Protein AF-A0A1F8R699-F1 (afdb_monomer_lite)

Sequence (94 aa):
MNNEELARLMTEISEGLTQLPDDPKKPLNKEQRKQKYLLQAKGQALQRIKDAREKGSQNQEIRASMDYSLLVEYGDKHPLLMNFMKSQMTWFGL

Structure (mmCIF, N/CA/C/O backbone):
data_AF-A0A1F8R699-F1
#
_entry.id   AF-A0A1F8R699-F1
#
loop_
_atom_site.group_PDB
_atom_site.id
_atom_site.type_symbol
_atom_site.label_atom_id
_atom_site.label_alt_id
_atom_site.label_comp_id
_atom_site.label_asym_id
_atom_site.label_entity_id
_atom_site.label_seq_id
_atom_site.pdbx_PDB_ins_code
_atom_site.Cartn_x
_atom_site.Cartn_y
_atom_site.Cartn_z
_atom_site.occupancy
_atom_site.B_iso_or_equiv
_atom_site.auth_seq_id
_atom_site.auth_comp_id
_atom_site.auth_asym_id
_atom_site.auth_atom_id
_atom_site.pdbx_PDB_model_num
ATOM 1 N N . MET A 1 1 ? -1.922 5.025 13.220 1.00 78.38 1 MET A N 1
ATOM 2 C CA . MET A 1 1 ? -2.280 5.826 12.037 1.00 78.38 1 MET A CA 1
ATOM 3 C C . MET A 1 1 ? -3.641 6.464 12.254 1.00 78.38 1 MET A C 1
ATOM 5 O O . MET A 1 1 ? -4.592 5.735 12.524 1.00 78.38 1 MET A O 1
ATOM 9 N N . ASN A 1 2 ? -3.750 7.790 12.187 1.00 87.50 2 ASN A N 1
ATOM 10 C CA . ASN A 1 2 ? -5.039 8.492 12.312 1.00 87.50 2 ASN A CA 1
ATOM 11 C C . ASN A 1 2 ? -5.711 8.695 10.926 1.00 87.50 2 ASN A C 1
ATOM 13 O O . ASN A 1 2 ? -5.170 8.263 9.910 1.00 87.50 2 ASN A O 1
ATOM 17 N N . ASN A 1 3 ? -6.924 9.262 10.868 1.00 87.19 3 ASN A N 1
ATOM 18 C CA . ASN A 1 3 ? -7.659 9.445 9.600 1.00 87.19 3 ASN A CA 1
ATOM 19 C C . ASN A 1 3 ? -6.994 10.463 8.659 1.00 87.19 3 ASN A C 1
ATOM 21 O O . ASN A 1 3 ? -6.993 10.264 7.448 1.00 87.19 3 ASN A O 1
ATOM 25 N N . GLU A 1 4 ? -6.434 11.537 9.210 1.00 89.88 4 GLU A N 1
ATOM 26 C CA . GLU A 1 4 ? -5.772 12.592 8.435 1.00 89.88 4 GLU A CA 1
ATOM 27 C C . GLU A 1 4 ? -4.483 12.075 7.790 1.00 89.88 4 GLU A C 1
ATOM 29 O O . GLU A 1 4 ? -4.232 12.296 6.609 1.00 89.88 4 GLU A O 1
ATOM 34 N N . GLU A 1 5 ? -3.701 11.316 8.554 1.00 88.94 5 GLU A N 1
ATOM 35 C CA . GLU A 1 5 ? -2.489 10.638 8.113 1.00 88.94 5 GLU A CA 1
ATOM 36 C C . GLU A 1 5 ? -2.810 9.595 7.042 1.00 88.94 5 GLU A C 1
ATOM 38 O O . GLU A 1 5 ? -2.157 9.571 6.005 1.00 88.94 5 GLU A O 1
ATOM 43 N N . LEU A 1 6 ? -3.858 8.788 7.233 1.00 90.88 6 LEU A N 1
ATOM 44 C CA . LEU A 1 6 ? -4.313 7.825 6.230 1.00 90.88 6 LEU A CA 1
ATOM 45 C C . LEU A 1 6 ? -4.681 8.516 4.907 1.00 90.88 6 LEU A C 1
ATOM 47 O O . LEU A 1 6 ? -4.211 8.102 3.849 1.00 90.88 6 LEU A O 1
ATOM 51 N N . ALA A 1 7 ? -5.479 9.586 4.965 1.00 91.38 7 ALA A N 1
ATOM 52 C CA . ALA A 1 7 ? -5.872 10.347 3.781 1.0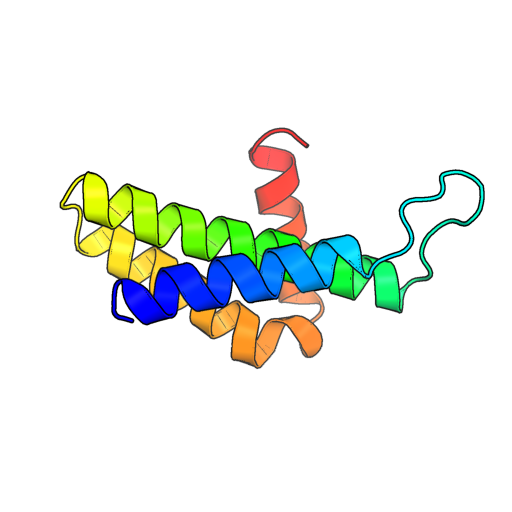0 91.38 7 ALA A CA 1
ATOM 53 C C . ALA A 1 7 ? -4.658 10.974 3.083 1.00 91.38 7 ALA A C 1
ATOM 55 O O . ALA A 1 7 ? -4.517 10.864 1.866 1.00 91.38 7 ALA A O 1
ATOM 56 N N . ARG A 1 8 ? -3.742 11.566 3.856 1.00 94.25 8 ARG A N 1
ATOM 57 C CA . ARG A 1 8 ? -2.499 12.140 3.338 1.00 94.25 8 ARG A CA 1
ATOM 58 C C . ARG A 1 8 ? -1.642 11.092 2.630 1.00 94.25 8 ARG A C 1
ATOM 60 O O . ARG A 1 8 ? -1.218 11.326 1.505 1.00 94.25 8 ARG A O 1
ATOM 67 N N . LEU A 1 9 ? -1.423 9.934 3.251 1.00 92.44 9 LEU A N 1
ATOM 68 C CA . LEU A 1 9 ? -0.621 8.857 2.670 1.00 92.44 9 LEU A CA 1
ATOM 69 C C . LEU A 1 9 ? -1.254 8.299 1.386 1.00 92.44 9 LEU A C 1
ATOM 71 O O . LEU A 1 9 ? -0.547 7.993 0.428 1.00 92.44 9 LEU A O 1
ATOM 75 N N . MET A 1 10 ? -2.586 8.197 1.326 1.00 92.12 10 MET A N 1
ATOM 76 C CA . MET A 1 10 ? -3.292 7.800 0.102 1.00 92.12 10 MET A CA 1
ATOM 77 C C . MET A 1 10 ? -3.110 8.824 -1.028 1.00 92.12 10 MET A C 1
ATOM 79 O O . MET A 1 10 ? -2.907 8.429 -2.180 1.00 92.12 10 MET A O 1
ATOM 83 N N . THR A 1 11 ? -3.136 10.122 -0.710 1.00 93.75 11 THR A N 1
ATOM 84 C CA . THR A 1 11 ? -2.841 11.195 -1.671 1.00 93.75 11 THR A CA 1
ATOM 85 C C . THR A 1 11 ? -1.396 11.121 -2.157 1.00 93.75 11 THR A C 1
ATOM 87 O O . THR A 1 11 ? -1.175 11.082 -3.363 1.00 93.75 11 THR A O 1
ATOM 90 N N . GLU A 1 12 ? -0.421 10.995 -1.251 1.00 92.81 12 GLU A N 1
ATOM 91 C CA . GLU A 1 12 ? 1.006 10.883 -1.598 1.00 92.81 12 GLU A CA 1
ATOM 92 C C . GLU A 1 12 ? 1.279 9.683 -2.524 1.00 92.81 12 GLU A C 1
ATOM 94 O O . GLU A 1 12 ? 2.026 9.788 -3.497 1.00 92.81 12 GLU A O 1
ATOM 99 N N . ILE A 1 13 ? 0.635 8.538 -2.274 1.00 91.62 13 ILE A N 1
ATOM 100 C CA . ILE A 1 13 ? 0.743 7.362 -3.150 1.00 91.62 13 ILE A CA 1
ATOM 101 C C . ILE A 1 13 ? 0.118 7.629 -4.519 1.00 91.62 13 ILE A C 1
ATOM 103 O O . ILE A 1 13 ? 0.689 7.232 -5.536 1.00 91.62 13 ILE A O 1
ATOM 107 N N . SER A 1 14 ? -1.039 8.290 -4.556 1.00 89.81 14 SER A N 1
ATOM 108 C CA . SER A 1 14 ? -1.727 8.619 -5.808 1.00 89.81 14 SER A CA 1
ATOM 109 C C . SER A 1 14 ? -0.889 9.570 -6.664 1.00 89.81 14 SER A C 1
ATOM 111 O O . SER A 1 14 ? -0.718 9.328 -7.856 1.00 89.81 14 SER A O 1
ATOM 113 N N . GLU A 1 15 ? -0.290 10.592 -6.055 1.00 92.25 15 GLU A N 1
ATOM 114 C CA . GLU A 1 15 ? 0.648 11.503 -6.716 1.00 92.25 15 GLU A CA 1
ATOM 115 C C . GLU A 1 15 ? 1.918 10.783 -7.186 1.00 92.25 15 GLU A C 1
ATOM 117 O O . GLU A 1 15 ? 2.387 10.993 -8.303 1.00 92.25 15 GLU A O 1
ATOM 122 N N . GLY A 1 16 ? 2.465 9.874 -6.375 1.00 87.69 16 GLY A N 1
ATOM 123 C CA . GLY A 1 16 ? 3.603 9.051 -6.783 1.00 87.69 16 GLY A CA 1
ATOM 124 C C . GLY A 1 16 ? 3.289 8.164 -7.992 1.00 87.69 16 GLY A C 1
ATOM 125 O O . GLY A 1 16 ? 4.157 7.935 -8.834 1.00 87.69 16 GLY A O 1
ATOM 126 N N . LEU A 1 17 ? 2.049 7.677 -8.108 1.00 86.94 17 LEU A N 1
ATOM 127 C CA . LEU A 1 17 ? 1.598 6.889 -9.255 1.00 86.94 17 LEU A CA 1
ATOM 128 C C . LEU A 1 17 ? 1.399 7.741 -10.514 1.00 86.94 17 LEU A C 1
ATOM 130 O O . LEU A 1 17 ? 1.725 7.261 -11.597 1.00 86.94 17 LEU A O 1
ATOM 134 N N . THR A 1 18 ? 0.915 8.982 -10.398 1.00 87.19 18 THR A N 1
ATOM 135 C CA . THR A 1 18 ? 0.739 9.883 -11.555 1.00 87.19 18 THR A CA 1
ATOM 136 C C . THR A 1 18 ? 2.060 10.426 -12.095 1.00 87.19 18 THR A C 1
ATOM 138 O O . THR A 1 18 ? 2.150 10.749 -13.277 1.00 87.19 18 THR A O 1
ATOM 141 N N . GLN A 1 19 ? 3.103 10.486 -11.265 1.00 86.94 19 GLN A N 1
ATOM 142 C CA . GLN A 1 19 ? 4.457 10.850 -11.694 1.00 86.94 19 GLN A CA 1
ATOM 143 C C . GLN A 1 19 ? 5.141 9.762 -12.537 1.00 86.94 19 GLN A C 1
ATOM 145 O O . GLN A 1 19 ? 6.142 10.037 -13.207 1.00 86.94 19 GLN A O 1
ATOM 150 N N . LEU A 1 20 ? 4.638 8.524 -12.518 1.00 84.12 20 LEU A N 1
ATOM 151 C CA . LEU A 1 20 ? 5.204 7.446 -13.320 1.00 84.12 20 LEU A CA 1
ATOM 152 C C . LEU A 1 20 ? 4.738 7.552 -14.780 1.00 84.12 20 LEU A C 1
ATOM 154 O O . LEU A 1 20 ? 3.559 7.795 -15.029 1.00 84.12 20 LEU A O 1
ATOM 158 N N . PRO A 1 21 ? 5.633 7.323 -15.762 1.00 80.31 21 PRO A N 1
ATOM 159 C CA . PRO A 1 21 ? 5.255 7.331 -17.170 1.00 80.31 21 PRO A CA 1
ATOM 160 C C . PRO A 1 21 ? 4.141 6.314 -17.455 1.00 80.31 21 PRO A C 1
ATOM 162 O O . PRO A 1 21 ? 4.340 5.112 -17.288 1.00 80.31 21 PRO A O 1
ATOM 165 N N . ASP A 1 22 ? 2.989 6.780 -17.928 1.00 74.94 22 ASP A N 1
ATOM 166 C CA . ASP A 1 22 ? 1.881 5.903 -18.338 1.00 74.94 22 ASP A CA 1
ATOM 167 C C . ASP A 1 22 ? 1.771 5.771 -19.868 1.00 74.94 22 ASP A C 1
ATOM 169 O O . ASP A 1 22 ? 0.801 5.238 -20.394 1.00 74.94 22 ASP A O 1
ATOM 173 N N . ASP A 1 23 ? 2.784 6.251 -20.603 1.00 77.62 23 ASP A N 1
ATOM 174 C CA . ASP A 1 23 ? 2.838 6.177 -22.065 1.00 77.62 23 ASP A CA 1
ATOM 175 C C . ASP A 1 23 ? 3.077 4.723 -22.530 1.00 77.62 23 ASP A C 1
ATOM 177 O O . ASP A 1 23 ? 4.167 4.178 -22.310 1.00 77.62 23 ASP A O 1
ATOM 181 N N . PRO A 1 24 ? 2.123 4.096 -23.247 1.00 70.19 24 PRO A N 1
ATOM 182 C CA . PRO A 1 24 ? 2.277 2.739 -23.771 1.00 70.19 24 PRO A CA 1
ATOM 183 C C . PRO A 1 24 ? 3.480 2.580 -24.714 1.00 70.19 24 PRO A C 1
ATOM 185 O O . PRO A 1 24 ? 3.986 1.472 -24.892 1.00 70.19 24 PRO A O 1
ATOM 188 N N . LYS A 1 25 ? 3.953 3.677 -25.322 1.00 77.38 25 LYS A N 1
ATOM 189 C CA . LYS A 1 25 ? 5.102 3.694 -26.240 1.00 77.38 25 LYS A CA 1
ATOM 190 C C . LYS A 1 25 ? 6.447 3.798 -25.515 1.00 77.38 25 LYS A C 1
ATOM 192 O O . LYS A 1 25 ? 7.485 3.582 -26.140 1.00 77.38 25 LYS A O 1
ATOM 197 N N . LYS A 1 26 ? 6.451 4.104 -24.213 1.00 78.12 26 LYS A N 1
ATOM 198 C CA . LYS A 1 26 ? 7.648 4.172 -23.362 1.00 78.12 26 LYS A CA 1
ATOM 199 C C . LYS A 1 26 ? 7.466 3.261 -22.149 1.00 78.12 26 LYS A C 1
ATOM 201 O O . LYS A 1 26 ? 7.072 3.728 -21.081 1.00 78.12 26 LYS A O 1
ATOM 206 N N . PRO A 1 27 ? 7.759 1.956 -22.288 1.00 79.62 27 PRO A N 1
ATOM 207 C CA . PRO A 1 27 ? 7.595 1.026 -21.185 1.00 79.62 27 PRO A CA 1
ATOM 208 C C . PRO A 1 27 ? 8.465 1.436 -19.995 1.00 79.62 27 PRO A C 1
ATOM 210 O O . PRO A 1 27 ? 9.637 1.778 -20.152 1.00 79.62 27 PRO A O 1
ATOM 213 N N . LEU A 1 28 ? 7.895 1.326 -18.794 1.00 84.00 28 LEU A N 1
ATOM 214 C CA . LEU A 1 28 ? 8.610 1.562 -17.542 1.00 84.00 28 LEU A CA 1
ATOM 215 C C . LEU A 1 28 ? 9.863 0.686 -17.462 1.00 84.00 28 LEU A C 1
ATOM 217 O O . LEU A 1 28 ? 9.807 -0.521 -17.748 1.00 84.00 28 LEU A O 1
ATOM 221 N N . ASN A 1 29 ? 10.972 1.277 -17.021 1.00 86.62 29 ASN A N 1
ATOM 222 C CA . ASN A 1 29 ? 12.190 0.535 -16.718 1.00 86.62 29 ASN A CA 1
ATOM 223 C C . ASN A 1 29 ? 12.003 -0.341 -15.457 1.00 86.62 29 ASN A C 1
ATOM 225 O O . ASN A 1 29 ? 10.983 -0.268 -14.769 1.00 86.62 29 ASN A O 1
ATOM 229 N N . LYS A 1 30 ? 12.971 -1.212 -15.149 1.00 83.25 30 LYS A N 1
ATOM 230 C CA . LYS A 1 30 ? 12.858 -2.172 -14.033 1.00 83.25 30 LYS A CA 1
ATOM 231 C C . LYS A 1 30 ? 12.610 -1.493 -12.677 1.00 83.25 30 LYS A C 1
ATOM 233 O O . LYS A 1 30 ? 11.764 -1.968 -11.921 1.00 83.25 30 LYS A O 1
ATOM 238 N N . GLU A 1 31 ? 13.304 -0.391 -12.402 1.00 83.81 31 GLU A N 1
ATOM 239 C CA . GLU A 1 31 ? 13.161 0.379 -11.160 1.00 83.81 31 GLU A CA 1
ATOM 240 C C . GLU A 1 31 ? 11.799 1.072 -11.086 1.00 83.81 31 GLU A C 1
ATOM 242 O O . GLU A 1 31 ? 11.092 0.951 -10.094 1.00 83.81 31 GLU A O 1
ATOM 247 N N . GLN A 1 32 ? 11.354 1.690 -12.177 1.00 84.56 32 GLN A N 1
ATOM 248 C CA . GLN A 1 32 ? 10.043 2.329 -12.256 1.00 84.56 32 GLN A CA 1
ATOM 249 C C . GLN A 1 32 ? 8.895 1.321 -12.126 1.00 84.56 32 GLN A C 1
ATOM 251 O O . GLN A 1 32 ? 7.888 1.610 -11.487 1.00 84.56 32 GLN A O 1
ATOM 256 N N . ARG A 1 33 ? 9.033 0.111 -12.689 1.00 83.75 33 ARG A N 1
ATOM 257 C CA . ARG A 1 33 ? 8.058 -0.974 -12.477 1.00 83.75 33 ARG A CA 1
ATOM 258 C C . ARG A 1 33 ? 8.016 -1.395 -11.017 1.00 83.75 33 ARG A C 1
ATOM 260 O O . ARG A 1 33 ? 6.931 -1.607 -10.488 1.00 83.75 33 ARG A O 1
ATOM 267 N N . LYS A 1 34 ? 9.178 -1.512 -10.371 1.00 84.38 34 LYS A N 1
ATOM 268 C CA . LYS A 1 34 ? 9.282 -1.827 -8.943 1.00 84.38 34 LYS A CA 1
ATOM 269 C C . LYS A 1 34 ? 8.633 -0.744 -8.087 1.00 84.38 34 LYS A C 1
ATOM 271 O O . LYS A 1 34 ? 7.828 -1.072 -7.222 1.00 84.38 34 LYS A O 1
ATOM 276 N N . GLN A 1 35 ? 8.891 0.520 -8.395 1.00 86.75 35 GLN A N 1
ATOM 277 C CA . GLN A 1 35 ? 8.273 1.660 -7.733 1.00 86.75 35 GLN A CA 1
ATOM 278 C C . GLN A 1 35 ? 6.750 1.679 -7.930 1.00 86.75 35 GLN A C 1
ATOM 280 O O . GLN A 1 35 ? 6.023 1.782 -6.945 1.00 86.75 35 GLN A O 1
ATOM 285 N N . LYS A 1 36 ? 6.255 1.494 -9.167 1.00 87.12 36 LYS A N 1
ATOM 286 C CA . LYS A 1 36 ? 4.812 1.386 -9.473 1.00 87.12 36 LYS A CA 1
ATOM 287 C C . LYS A 1 36 ? 4.160 0.311 -8.618 1.00 87.12 36 LYS A C 1
ATOM 289 O O . LYS A 1 36 ? 3.152 0.543 -7.961 1.00 87.12 36 LYS A O 1
ATOM 294 N N . TYR A 1 37 ? 4.790 -0.852 -8.609 1.00 85.94 37 TYR A N 1
ATOM 295 C CA . TYR A 1 37 ? 4.319 -2.026 -7.909 1.00 85.94 37 TYR A CA 1
ATOM 296 C C . TYR A 1 37 ? 4.260 -1.813 -6.386 1.00 85.94 37 TYR A C 1
ATOM 298 O O . TYR A 1 37 ? 3.266 -2.143 -5.737 1.00 85.94 37 TYR A O 1
ATOM 306 N N . LEU A 1 38 ? 5.301 -1.201 -5.818 1.00 87.94 38 LEU A N 1
ATOM 307 C CA . LEU A 1 38 ? 5.361 -0.879 -4.398 1.00 87.94 38 LEU A CA 1
ATOM 308 C C . LEU A 1 38 ? 4.318 0.170 -3.998 1.00 87.94 38 LEU A C 1
ATOM 310 O O . LEU A 1 38 ? 3.645 -0.004 -2.984 1.00 87.94 38 LEU A O 1
ATOM 314 N N . LEU A 1 39 ? 4.155 1.228 -4.795 1.00 90.31 39 LEU A N 1
ATOM 315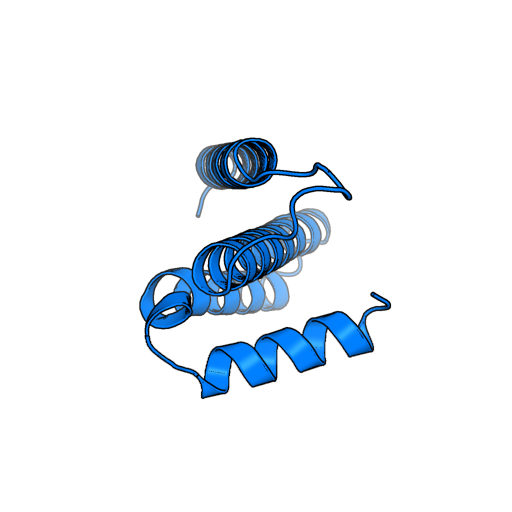 C CA . LEU A 1 39 ? 3.145 2.262 -4.565 1.00 90.31 39 LEU A CA 1
ATOM 316 C C . LEU A 1 39 ? 1.728 1.677 -4.620 1.00 90.31 39 LEU A C 1
ATOM 318 O O . LEU A 1 39 ? 0.933 1.927 -3.718 1.00 90.31 39 LEU A O 1
ATOM 322 N N . GLN A 1 40 ? 1.430 0.827 -5.607 1.00 89.94 40 GLN A N 1
ATOM 323 C CA . GLN A 1 40 ? 0.139 0.140 -5.705 1.00 89.94 40 GLN A CA 1
ATOM 324 C C . GLN A 1 40 ? -0.145 -0.738 -4.482 1.00 89.94 40 GLN A C 1
ATOM 326 O O . GLN A 1 40 ? -1.231 -0.667 -3.913 1.00 89.94 40 GLN A O 1
ATOM 331 N N . ALA A 1 41 ? 0.828 -1.534 -4.039 1.00 87.50 41 ALA A N 1
ATOM 332 C CA . ALA A 1 41 ? 0.659 -2.391 -2.870 1.00 87.50 41 ALA A CA 1
ATOM 333 C C . ALA A 1 41 ? 0.480 -1.588 -1.571 1.00 87.50 41 ALA A C 1
ATOM 335 O O . ALA A 1 41 ? -0.372 -1.930 -0.751 1.00 87.50 41 ALA A O 1
ATOM 336 N N . LYS A 1 42 ? 1.233 -0.492 -1.398 1.00 90.31 42 LYS A N 1
ATOM 337 C CA . LYS A 1 42 ? 1.042 0.435 -0.275 1.00 90.31 42 LYS A CA 1
ATOM 338 C C . LYS A 1 42 ? -0.365 1.038 -0.308 1.00 90.31 42 LYS A C 1
ATOM 340 O O . LYS A 1 42 ? -1.038 1.043 0.717 1.00 90.31 42 LYS A O 1
ATOM 345 N N . GLY A 1 43 ? -0.839 1.459 -1.482 1.00 90.94 43 GLY A N 1
ATOM 346 C CA . GLY A 1 43 ? -2.188 1.998 -1.663 1.00 90.94 43 GLY A CA 1
ATOM 347 C C . GLY A 1 43 ? -3.276 0.981 -1.313 1.00 90.94 43 GLY A C 1
ATOM 348 O O . GLY A 1 43 ? -4.218 1.308 -0.598 1.00 90.94 43 GLY A O 1
ATOM 349 N N . GLN A 1 44 ? -3.110 -0.278 -1.728 1.00 91.00 44 GLN A N 1
ATOM 350 C CA . GLN A 1 44 ? -4.016 -1.369 -1.355 1.00 91.00 44 GLN A CA 1
ATOM 351 C C . GLN A 1 44 ? -4.027 -1.628 0.156 1.00 91.00 44 GLN A C 1
ATOM 353 O O . GLN A 1 44 ? -5.096 -1.832 0.729 1.00 91.00 44 GLN A O 1
ATOM 358 N N . ALA A 1 45 ? -2.865 -1.608 0.816 1.00 90.12 45 ALA A N 1
ATOM 359 C CA . ALA A 1 45 ? -2.789 -1.765 2.266 1.00 90.12 45 ALA A CA 1
ATOM 360 C C . ALA A 1 45 ? -3.521 -0.623 2.992 1.00 90.12 45 ALA A C 1
ATOM 362 O O . ALA A 1 45 ? -4.334 -0.892 3.874 1.00 90.12 45 ALA A O 1
ATOM 363 N N . LEU A 1 46 ? -3.329 0.632 2.567 1.00 93.12 46 LEU A N 1
ATOM 364 C CA . LEU A 1 46 ? -4.061 1.779 3.118 1.00 93.12 46 LEU A CA 1
ATOM 365 C C . LEU A 1 46 ? -5.574 1.681 2.879 1.00 93.12 46 LEU A C 1
ATOM 367 O O . LEU A 1 46 ? -6.355 1.942 3.792 1.00 93.12 46 LEU A O 1
ATOM 371 N N . GLN A 1 47 ? -6.002 1.239 1.695 1.00 92.69 47 GLN A N 1
ATOM 372 C CA . GLN A 1 47 ? -7.422 1.016 1.419 1.00 92.69 47 GLN A CA 1
ATOM 373 C C . GLN A 1 47 ? -8.011 -0.052 2.352 1.00 92.69 47 GLN A C 1
ATOM 375 O O . GLN A 1 47 ? -9.093 0.139 2.895 1.00 92.69 47 GLN A O 1
ATOM 380 N N . ARG A 1 48 ? -7.277 -1.138 2.628 1.00 91.56 48 ARG A N 1
ATOM 381 C CA . ARG A 1 48 ? -7.705 -2.161 3.599 1.00 91.56 48 ARG A CA 1
ATOM 382 C C . ARG A 1 48 ? -7.803 -1.609 5.023 1.00 91.56 48 ARG A C 1
ATOM 384 O O . ARG A 1 48 ? -8.720 -1.997 5.740 1.00 91.56 48 ARG A O 1
ATOM 391 N N . ILE A 1 49 ? -6.900 -0.710 5.432 1.00 92.44 49 ILE A N 1
ATOM 392 C CA . ILE A 1 49 ? -6.995 -0.011 6.728 1.00 92.44 49 ILE A CA 1
ATOM 393 C C . ILE A 1 49 ? -8.294 0.799 6.779 1.00 92.44 49 ILE A C 1
ATOM 395 O O . ILE A 1 49 ? -9.042 0.686 7.750 1.00 92.44 49 ILE A O 1
ATOM 399 N N . LYS A 1 50 ? -8.586 1.569 5.722 1.00 93.44 50 LYS A N 1
ATOM 400 C CA . LYS A 1 50 ? -9.823 2.352 5.608 1.00 93.44 50 LYS A CA 1
ATOM 401 C C . LYS A 1 50 ? -11.061 1.456 5.706 1.00 93.44 50 LYS A C 1
ATOM 403 O O . LYS A 1 50 ? -11.907 1.687 6.564 1.00 93.44 50 LYS A O 1
ATOM 408 N N . ASP A 1 51 ? -11.129 0.404 4.895 1.00 93.00 51 ASP A N 1
ATOM 409 C CA . ASP A 1 51 ? -12.271 -0.513 4.852 1.00 93.00 51 ASP A CA 1
ATOM 410 C C . ASP A 1 51 ? -12.476 -1.240 6.190 1.00 93.00 51 ASP A C 1
ATOM 412 O O . ASP A 1 51 ? -13.607 -1.436 6.635 1.00 93.00 51 ASP A O 1
ATOM 416 N N . ALA A 1 52 ? -11.390 -1.665 6.845 1.00 92.19 52 ALA A N 1
ATOM 417 C CA . ALA A 1 52 ? -11.451 -2.321 8.147 1.00 92.19 52 ALA A CA 1
ATOM 418 C C . ALA A 1 52 ? -11.977 -1.374 9.230 1.00 92.19 52 ALA A C 1
ATOM 420 O O . ALA A 1 52 ? -12.791 -1.787 10.058 1.00 92.19 52 ALA A O 1
ATOM 421 N N . ARG A 1 53 ? -11.554 -0.106 9.186 1.00 91.12 53 ARG A N 1
ATOM 422 C CA . ARG A 1 53 ? -12.015 0.942 10.096 1.00 91.12 53 ARG A CA 1
ATOM 423 C C . ARG A 1 53 ? -13.494 1.262 9.882 1.00 91.12 53 ARG A C 1
ATOM 425 O O . ARG A 1 53 ? -14.241 1.301 10.854 1.00 91.12 53 ARG A O 1
ATOM 432 N N . GLU A 1 54 ? -13.937 1.408 8.633 1.00 92.62 54 GLU A N 1
ATOM 433 C CA . GLU A 1 54 ? -15.355 1.619 8.291 1.00 92.62 54 GLU A CA 1
ATOM 434 C C . GLU A 1 54 ? -16.242 0.449 8.748 1.00 92.62 54 GLU A C 1
ATOM 436 O O . GLU A 1 54 ? -17.370 0.654 9.191 1.00 92.62 54 GLU A O 1
ATOM 441 N N . LYS A 1 55 ? -15.715 -0.780 8.710 1.00 92.62 55 LYS A N 1
ATOM 442 C CA . L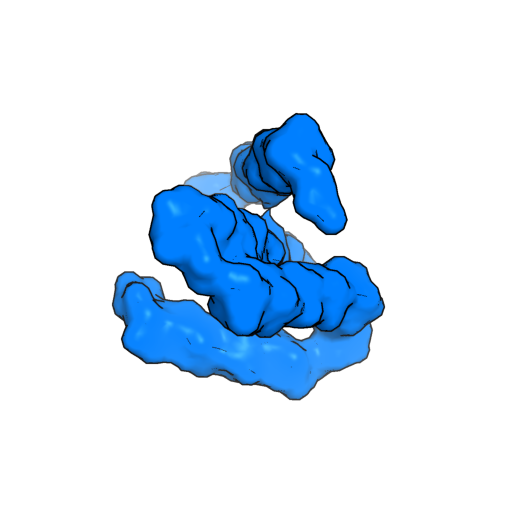YS A 1 55 ? -16.396 -1.993 9.193 1.00 92.62 55 LYS A CA 1
ATOM 443 C C . LYS A 1 55 ? -16.272 -2.218 10.707 1.00 92.62 55 LYS A C 1
ATOM 445 O O . LYS A 1 55 ? -16.813 -3.201 11.208 1.00 92.62 55 LYS A O 1
ATOM 450 N N . GLY A 1 56 ? -15.531 -1.376 11.433 1.00 92.19 56 GLY A N 1
ATOM 451 C CA . GLY A 1 56 ? -15.263 -1.546 12.867 1.00 92.19 56 GLY A CA 1
ATOM 452 C C . GLY A 1 56 ? -14.432 -2.790 13.216 1.00 92.19 56 GLY A C 1
ATOM 453 O O . GLY A 1 56 ? -14.471 -3.267 14.349 1.00 92.19 56 GLY A O 1
ATOM 454 N N . SER A 1 57 ? -13.692 -3.357 12.259 1.00 92.81 57 SER A N 1
ATOM 455 C CA . SER A 1 57 ? -12.920 -4.587 12.451 1.00 92.81 57 SER A CA 1
ATOM 456 C C . SER A 1 57 ? -11.474 -4.291 12.853 1.00 92.81 57 SER A C 1
ATOM 458 O O . SER A 1 57 ? -10.558 -4.300 12.028 1.00 92.81 57 SER A O 1
ATOM 460 N N . GLN A 1 58 ? -11.252 -4.091 14.153 1.00 91.31 58 GLN A N 1
ATOM 461 C CA . GLN A 1 58 ? -9.941 -3.728 14.708 1.00 91.31 58 GLN A CA 1
ATOM 462 C C . GLN A 1 58 ? -8.823 -4.725 14.350 1.00 91.31 58 GLN A C 1
ATOM 464 O O . GLN A 1 58 ? -7.708 -4.325 14.027 1.00 91.31 58 GLN A O 1
ATOM 469 N N . ASN A 1 59 ? -9.113 -6.030 14.339 1.00 89.88 59 ASN A N 1
ATOM 470 C CA . ASN A 1 59 ? -8.121 -7.048 13.972 1.00 89.88 59 ASN A CA 1
ATOM 471 C C . ASN A 1 59 ? -7.673 -6.927 12.506 1.00 89.88 59 ASN A C 1
ATOM 473 O O . ASN A 1 59 ? -6.494 -7.111 12.201 1.00 89.88 59 ASN A O 1
ATOM 477 N N . GLN A 1 60 ? -8.602 -6.616 11.595 1.00 90.00 60 GLN A N 1
ATOM 478 C CA . GLN A 1 60 ? -8.275 -6.402 10.183 1.00 90.00 60 GLN A CA 1
ATOM 479 C C . GLN A 1 60 ? -7.491 -5.104 9.996 1.00 90.00 60 GLN A C 1
ATOM 481 O O . GLN A 1 60 ? -6.549 -5.074 9.209 1.00 90.00 60 GLN A O 1
ATOM 486 N N . GLU A 1 61 ? -7.827 -4.066 10.762 1.00 90.31 61 GLU A N 1
ATOM 487 C CA . GLU A 1 61 ? -7.123 -2.786 10.744 1.00 90.31 61 GLU A CA 1
ATOM 488 C C . GLU A 1 61 ? -5.669 -2.934 11.211 1.00 90.31 61 GLU A C 1
ATOM 490 O O . GLU A 1 61 ? -4.754 -2.444 10.546 1.00 90.31 61 GLU A O 1
ATOM 495 N N . ILE A 1 62 ? -5.434 -3.667 12.307 1.00 91.31 62 ILE A N 1
ATOM 496 C CA . ILE A 1 62 ? -4.084 -3.964 12.810 1.00 91.31 62 ILE A CA 1
ATOM 497 C C . ILE A 1 62 ? -3.290 -4.738 11.758 1.00 91.31 62 ILE A C 1
ATOM 499 O O . ILE A 1 62 ? -2.157 -4.370 11.449 1.00 91.31 62 ILE A O 1
ATOM 503 N N . ARG A 1 63 ? -3.887 -5.779 11.167 1.00 89.38 63 ARG A N 1
ATOM 504 C CA . ARG A 1 63 ? -3.220 -6.588 10.141 1.00 89.38 63 ARG A CA 1
ATOM 505 C C . ARG A 1 63 ? -2.864 -5.764 8.902 1.00 89.38 63 ARG A C 1
ATOM 507 O O . ARG A 1 63 ? -1.728 -5.820 8.449 1.00 89.38 63 ARG A O 1
ATOM 514 N N . ALA A 1 64 ? -3.800 -4.968 8.390 1.00 89.62 64 ALA A N 1
ATOM 515 C CA . ALA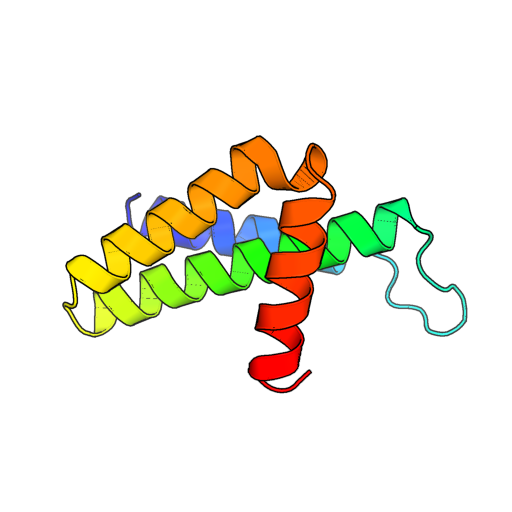 A 1 64 ? -3.558 -4.101 7.240 1.00 89.62 64 ALA A CA 1
ATOM 516 C C . ALA A 1 64 ? -2.508 -3.015 7.542 1.00 89.62 64 ALA A C 1
ATOM 518 O O . ALA A 1 64 ? -1.694 -2.679 6.683 1.00 89.62 64 ALA A O 1
ATOM 519 N N . SE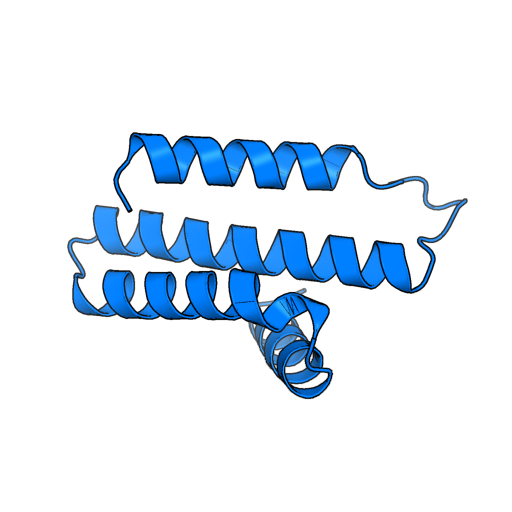R A 1 65 ? -2.472 -2.513 8.781 1.00 89.25 65 SER A N 1
ATOM 520 C CA . SER A 1 65 ? -1.436 -1.581 9.238 1.00 89.25 65 SER A CA 1
ATOM 521 C C . SER A 1 65 ? -0.054 -2.234 9.281 1.00 89.25 65 SER A C 1
ATOM 523 O O . SER A 1 65 ? 0.918 -1.618 8.857 1.00 89.25 65 SER A O 1
ATOM 525 N N . MET A 1 66 ? 0.045 -3.487 9.738 1.00 88.56 66 MET A N 1
ATOM 526 C CA . MET A 1 66 ? 1.298 -4.251 9.698 1.00 88.56 66 MET A CA 1
ATOM 527 C C . MET A 1 66 ? 1.770 -4.488 8.261 1.00 88.56 66 MET A C 1
ATOM 529 O O . MET A 1 66 ? 2.947 -4.275 7.973 1.00 88.56 66 MET A O 1
ATOM 533 N N . ASP A 1 67 ? 0.858 -4.866 7.357 1.00 87.06 67 ASP A N 1
ATOM 534 C CA . ASP A 1 67 ? 1.167 -5.021 5.932 1.00 87.06 67 ASP A CA 1
ATOM 535 C C . ASP A 1 67 ? 1.752 -3.716 5.363 1.00 87.06 67 ASP A C 1
ATOM 537 O O . ASP A 1 67 ? 2.794 -3.735 4.709 1.00 87.06 67 ASP A O 1
ATOM 541 N N . TYR A 1 68 ? 1.137 -2.566 5.663 1.00 89.81 68 TYR A N 1
ATOM 542 C CA . TYR A 1 68 ? 1.650 -1.263 5.237 1.00 89.81 68 TYR A CA 1
ATOM 543 C C . TYR A 1 68 ? 3.048 -0.963 5.803 1.00 89.81 68 TYR A C 1
ATOM 545 O O . TYR A 1 68 ? 3.944 -0.586 5.044 1.00 89.81 68 TYR A O 1
ATOM 553 N N . SER A 1 69 ? 3.268 -1.169 7.104 1.00 88.94 69 SER A N 1
ATOM 554 C CA . SER A 1 69 ? 4.572 -0.931 7.743 1.00 88.94 69 SER A CA 1
ATOM 555 C C . SER A 1 69 ? 5.682 -1.786 7.128 1.00 88.94 69 SER A C 1
ATOM 557 O O . SER A 1 69 ? 6.755 -1.272 6.812 1.00 88.94 69 SER A O 1
ATOM 559 N N . LEU A 1 70 ? 5.405 -3.066 6.856 1.00 86.50 70 LEU A N 1
ATOM 560 C CA . LEU A 1 70 ? 6.349 -3.956 6.175 1.00 86.50 70 LEU A CA 1
ATOM 561 C C . LEU A 1 70 ? 6.715 -3.436 4.779 1.00 86.50 70 LEU A C 1
ATOM 563 O O . LEU A 1 70 ? 7.881 -3.467 4.384 1.00 86.50 70 LEU A O 1
ATOM 567 N N . LEU A 1 71 ? 5.738 -2.919 4.031 1.00 86.62 71 LEU A N 1
ATOM 568 C CA . LEU A 1 71 ? 5.978 -2.337 2.710 1.00 86.62 71 LEU A CA 1
ATOM 569 C C . LEU A 1 71 ? 6.800 -1.046 2.769 1.00 86.62 71 LEU A C 1
ATOM 571 O O . LEU A 1 71 ? 7.567 -0.768 1.845 1.00 86.62 71 LEU A O 1
ATOM 575 N N . VAL A 1 72 ? 6.651 -0.246 3.823 1.00 86.25 72 VAL A N 1
ATOM 576 C CA . VAL A 1 72 ? 7.452 0.968 4.028 1.00 86.25 72 VAL A CA 1
ATOM 577 C C . VAL A 1 72 ? 8.905 0.620 4.348 1.00 86.25 72 VAL A C 1
ATOM 579 O O . VAL A 1 72 ? 9.803 1.172 3.717 1.00 86.25 72 VAL A O 1
ATOM 582 N N . GLU A 1 73 ? 9.144 -0.316 5.265 1.00 83.94 73 GLU A N 1
ATOM 583 C CA . GLU A 1 73 ? 10.498 -0.644 5.735 1.00 83.94 73 GLU A CA 1
ATOM 584 C C . GLU A 1 73 ? 11.289 -1.527 4.760 1.00 83.94 73 GLU A C 1
ATOM 586 O O . GLU A 1 73 ? 12.499 -1.344 4.573 1.00 83.94 73 GLU A O 1
ATOM 591 N N . TYR A 1 74 ? 10.607 -2.485 4.126 1.00 79.75 74 TYR A N 1
ATOM 592 C CA . TYR A 1 74 ? 11.246 -3.586 3.401 1.00 79.75 74 TYR A CA 1
ATOM 593 C C . TYR A 1 74 ? 10.852 -3.692 1.930 1.00 79.75 74 TYR A C 1
ATOM 595 O O . TYR A 1 74 ? 11.483 -4.458 1.194 1.00 79.75 74 TYR A O 1
ATOM 603 N N . GLY A 1 75 ? 9.869 -2.911 1.477 1.00 71.75 75 GLY A N 1
ATOM 604 C CA . GLY A 1 75 ? 9.358 -2.970 0.107 1.00 71.75 75 GLY A CA 1
ATOM 605 C C . GLY A 1 75 ? 10.420 -2.751 -0.973 1.00 71.75 75 GLY A C 1
ATOM 606 O O . GLY A 1 75 ? 10.324 -3.323 -2.056 1.00 71.75 75 GLY A O 1
ATOM 607 N N . ASP A 1 76 ? 11.478 -1.999 -0.659 1.00 69.94 76 ASP A N 1
ATOM 608 C CA . ASP A 1 76 ? 12.598 -1.780 -1.577 1.00 69.94 76 ASP A CA 1
ATOM 609 C C . ASP A 1 76 ? 13.777 -2.745 -1.400 1.00 69.94 76 ASP A C 1
ATOM 611 O O . ASP A 1 76 ? 14.598 -2.861 -2.315 1.00 69.94 76 ASP A O 1
ATOM 615 N N . LYS A 1 77 ? 13.863 -3.447 -0.262 1.00 69.31 77 LYS A N 1
ATOM 616 C CA . LYS A 1 77 ? 15.069 -4.171 0.175 1.00 69.31 77 LYS A CA 1
ATOM 617 C C . LYS A 1 77 ? 15.018 -5.684 -0.052 1.00 69.31 77 LYS A C 1
ATOM 619 O O . LYS A 1 77 ? 16.076 -6.302 -0.136 1.00 69.31 77 LYS A O 1
ATOM 624 N N . HIS A 1 78 ? 13.833 -6.295 -0.178 1.00 66.25 78 HIS A N 1
ATOM 625 C CA . HIS A 1 78 ? 13.713 -7.761 -0.220 1.00 66.25 78 HIS A CA 1
ATOM 626 C C . HIS A 1 78 ? 12.965 -8.301 -1.458 1.00 66.25 78 HIS A C 1
ATOM 628 O O . HIS A 1 78 ? 11.755 -8.113 -1.591 1.00 66.25 78 HIS A O 1
ATOM 634 N N . PRO A 1 79 ? 13.640 -9.079 -2.331 1.00 62.41 79 PRO A N 1
ATOM 635 C CA . PRO A 1 79 ? 13.033 -9.698 -3.518 1.00 62.41 79 PRO A CA 1
ATOM 636 C C . PRO A 1 79 ? 11.894 -10.684 -3.212 1.00 62.41 79 PRO A C 1
ATOM 638 O O . PRO A 1 79 ? 10.983 -10.852 -4.019 1.00 62.41 79 PRO A O 1
ATOM 641 N N . LEU A 1 80 ? 11.927 -11.336 -2.046 1.00 66.25 80 LEU A N 1
ATOM 642 C CA . LEU A 1 80 ? 10.897 -12.291 -1.622 1.00 66.25 80 LEU A CA 1
ATOM 643 C C . LEU A 1 80 ? 9.562 -11.601 -1.318 1.00 66.25 80 LEU A C 1
ATOM 645 O O . LEU A 1 80 ? 8.512 -12.107 -1.710 1.00 66.25 80 LEU A O 1
ATOM 649 N N . LEU A 1 81 ? 9.605 -10.415 -0.702 1.00 65.62 81 LEU A N 1
ATOM 650 C CA . LEU A 1 81 ? 8.415 -9.594 -0.470 1.00 65.62 81 LEU A CA 1
ATOM 651 C C . LEU A 1 81 ? 7.789 -9.160 -1.797 1.00 65.62 81 LEU A C 1
ATOM 653 O O . LEU A 1 81 ? 6.578 -9.243 -1.947 1.00 65.62 81 LEU A O 1
ATOM 657 N N . MET A 1 82 ? 8.603 -8.825 -2.801 1.00 64.81 82 MET A N 1
ATOM 658 C CA . MET A 1 82 ? 8.108 -8.510 -4.147 1.00 64.81 82 MET A CA 1
ATOM 659 C C . MET A 1 82 ? 7.355 -9.679 -4.792 1.00 64.81 82 MET A C 1
ATOM 661 O O . MET A 1 82 ? 6.320 -9.467 -5.420 1.00 64.81 82 MET A O 1
ATOM 665 N N . ASN A 1 83 ? 7.829 -10.916 -4.625 1.00 66.69 83 ASN A N 1
ATOM 666 C CA . ASN A 1 83 ? 7.123 -12.094 -5.135 1.00 66.69 83 ASN A CA 1
ATOM 667 C C . ASN A 1 83 ? 5.835 -12.387 -4.348 1.00 66.69 83 ASN A C 1
ATOM 669 O O . ASN A 1 83 ? 4.817 -12.707 -4.959 1.00 66.69 83 ASN A O 1
ATOM 673 N N . PHE A 1 84 ? 5.850 -12.227 -3.020 1.00 66.94 84 PHE A N 1
ATOM 674 C C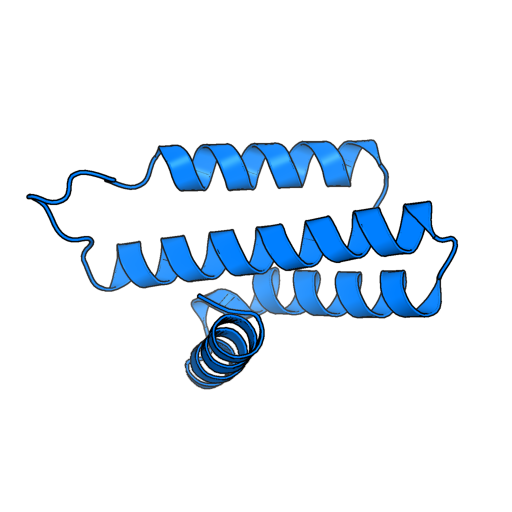A . PHE A 1 84 ? 4.654 -12.375 -2.185 1.00 66.94 84 PHE A CA 1
ATOM 675 C C . PHE A 1 84 ? 3.583 -11.343 -2.540 1.00 66.94 84 PHE A C 1
ATOM 677 O O . PHE A 1 84 ? 2.418 -11.682 -2.739 1.00 66.94 84 PHE A O 1
ATOM 684 N N . MET A 1 85 ? 3.990 -10.085 -2.694 1.00 65.19 85 MET A N 1
ATOM 685 C CA . MET A 1 85 ? 3.104 -9.027 -3.141 1.00 65.19 85 MET A CA 1
ATOM 686 C C . MET A 1 85 ? 2.531 -9.383 -4.518 1.00 65.19 85 MET A C 1
ATOM 688 O O . MET A 1 85 ? 1.317 -9.284 -4.684 1.00 65.19 85 MET A O 1
ATOM 692 N N . LYS A 1 86 ? 3.365 -9.787 -5.500 1.00 64.00 86 LYS A N 1
ATOM 693 C CA . LYS A 1 86 ? 2.892 -10.108 -6.865 1.00 64.00 86 LYS A CA 1
ATOM 694 C C . LYS A 1 86 ? 1.810 -11.175 -6.822 1.00 64.00 86 LYS A C 1
ATOM 696 O O . LYS A 1 86 ? 0.767 -10.990 -7.433 1.00 64.00 86 LYS A O 1
ATOM 701 N N . SER A 1 87 ? 2.036 -12.226 -6.033 1.00 64.19 87 SER A N 1
ATOM 702 C CA . SER A 1 87 ? 1.064 -13.294 -5.804 1.00 64.19 87 SER A CA 1
ATOM 703 C C . SER A 1 87 ? -0.243 -12.793 -5.188 1.00 64.19 87 SER A C 1
ATOM 705 O O . SER A 1 87 ? -1.294 -13.325 -5.531 1.00 64.19 87 SER A O 1
ATOM 707 N N . GLN A 1 88 ? -0.209 -11.795 -4.298 1.00 59.66 88 GLN A N 1
ATOM 708 C CA . GLN A 1 88 ? -1.438 -11.190 -3.783 1.00 59.66 88 GLN A CA 1
ATOM 709 C C . GLN A 1 88 ? -2.177 -10.437 -4.894 1.00 59.66 88 GLN A C 1
ATOM 711 O O . GLN A 1 88 ? -3.371 -10.642 -5.059 1.00 59.66 88 GLN A O 1
ATOM 716 N N . MET A 1 89 ? -1.484 -9.637 -5.711 1.00 54.91 89 MET A N 1
ATOM 717 C CA . MET A 1 89 ? -2.116 -8.909 -6.822 1.00 54.91 89 MET A CA 1
ATOM 718 C C . MET A 1 89 ? -2.770 -9.842 -7.854 1.00 54.91 89 MET A C 1
ATOM 720 O O . MET A 1 89 ? -3.903 -9.589 -8.251 1.00 54.91 89 MET A O 1
ATOM 724 N N . THR A 1 90 ? -2.114 -10.946 -8.232 1.00 54.97 90 THR A N 1
ATOM 725 C CA . THR A 1 90 ? -2.671 -11.905 -9.209 1.00 54.97 90 THR A CA 1
ATOM 726 C C . THR A 1 90 ? -3.883 -12.661 -8.657 1.00 54.97 90 THR A C 1
ATOM 728 O O . THR A 1 90 ? -4.812 -12.971 -9.396 1.00 54.97 90 THR A O 1
ATOM 731 N N . TRP A 1 91 ? -3.913 -12.943 -7.349 1.00 39.47 91 TRP A N 1
ATOM 732 C CA . TRP A 1 91 ? -5.045 -13.622 -6.703 1.00 39.47 91 TRP A CA 1
ATOM 733 C C . TRP A 1 91 ? -6.273 -12.710 -6.539 1.00 39.47 91 TRP A C 1
ATOM 735 O O . TRP A 1 91 ? -7.396 -13.198 -6.454 1.00 39.47 91 TRP A O 1
ATOM 745 N N . PHE A 1 92 ? -6.070 -11.388 -6.549 1.00 44.53 92 PHE A N 1
ATOM 746 C CA . PHE A 1 92 ? -7.132 -10.379 -6.472 1.00 44.53 92 PHE A CA 1
ATOM 747 C C . PHE A 1 92 ? -7.533 -9.781 -7.840 1.00 44.53 92 PHE A C 1
ATOM 749 O O . PHE A 1 92 ? -8.269 -8.798 -7.865 1.00 44.53 92 PHE A O 1
ATOM 756 N N . GLY A 1 93 ? -7.124 -10.395 -8.961 1.00 39.47 93 GLY A N 1
ATOM 757 C CA . GLY A 1 93 ? -7.676 -10.104 -10.293 1.00 39.47 93 GLY A CA 1
ATOM 758 C C . GLY A 1 93 ? -7.077 -8.891 -11.012 1.00 39.47 93 GLY A C 1
ATOM 759 O O . GLY A 1 93 ? -7.820 -8.014 -11.451 1.00 39.47 93 GLY A O 1
ATOM 760 N N . LEU A 1 94 ? -5.749 -8.868 -11.161 1.00 41.25 94 LEU A N 1
ATOM 761 C CA . LEU A 1 94 ? -5.013 -8.023 -12.113 1.00 41.25 94 LEU A CA 1
ATOM 762 C C . LEU A 1 94 ? -4.106 -8.884 -12.998 1.00 41.25 94 LEU A C 1
ATOM 764 O O . LEU A 1 94 ? -3.417 -9.770 -12.436 1.00 41.25 94 LEU A O 1
#

Foldseek 3Di:
DDPVVLVVLLVVLVVQLVPQDPDPVDDDDPVSVLSNLLSVQLNVLSVQLVVCVVVVNVVSNVVSVVSNVCSVPPSVPDPVVVVVSVVVVVVVPD

pLDDT: mean 81.9, std 13.12, range [39.47, 94.25]

Radius of gyration: 13.9 Å; chains: 1; bounding box: 32×26×41 Å

Secondary structure (DSSP, 8-state):
--HHHHHHHHHHHHHHHHTS---TTSPPPHHHHHHHHHHHHHHHHHHHHHHHHHTT-HHHHHHHHHHHHHHHHHTTT-HHHHHHHHHHHHHTT-